Protein AF-A0A136LS13-F1 (afdb_monomer_lite)

Foldseek 3Di:
DDPPPPDDDPVLVVCLVVVNLVVVLVVLVVCVVVLLVQLVVLVVCLVVCVVVVNNVVSVLSNVLSNDPVSSVVSNVSSVVSVVVD

Secondary structure (DSSP, 8-state):
-----SS--HHHHHHHHTT-HHHHHHHHHHHGGGHHHHHHHHHHHHHHHTTTT-HHHHHHHHHHHTSHHHHHHHHHHHHTTTTT-

Sequence (85 aa):
MQIVSNSPPEWISELRARGWANAALTVLDVLEPFGALGAQLLYVTSPTLGVLGWRNPAEGLAQALETPEGIEQIRRWLQDSAEDG

Structure (mmCIF, N/CA/C/O backbone):
data_AF-A0A136LS13-F1
#
_entry.id   AF-A0A136LS13-F1
#
loop_
_atom_site.group_PDB
_atom_site.id
_atom_site.type_symbol
_atom_site.label_atom_id
_atom_site.label_alt_id
_atom_site.label_comp_id
_atom_site.label_asym_id
_atom_site.label_entity_id
_atom_site.label_seq_id
_atom_site.pdbx_PDB_ins_code
_atom_site.Cartn_x
_atom_site.Cartn_y
_atom_site.Cartn_z
_atom_site.occupancy
_atom_site.B_iso_or_equiv
_atom_site.auth_seq_id
_atom_site.auth_comp_id
_atom_site.auth_asym_id
_atom_site.auth_atom_id
_atom_site.pdbx_PDB_model_num
ATOM 1 N N . MET A 1 1 ? 5.350 21.654 -6.633 1.00 35.50 1 MET A N 1
ATOM 2 C CA . MET A 1 1 ? 3.961 21.517 -6.150 1.00 35.50 1 MET A CA 1
ATOM 3 C C . MET A 1 1 ? 3.404 20.231 -6.744 1.00 35.50 1 MET A C 1
ATOM 5 O O . MET A 1 1 ? 2.740 20.263 -7.769 1.00 35.50 1 MET A O 1
ATOM 9 N N . GLN A 1 2 ? 3.826 19.088 -6.196 1.00 42.09 2 GLN A N 1
ATOM 10 C CA . GLN A 1 2 ? 3.295 17.787 -6.600 1.00 42.09 2 GLN A CA 1
ATOM 11 C C . GLN A 1 2 ? 1.941 17.652 -5.909 1.00 42.09 2 GLN A C 1
ATOM 13 O O . GLN A 1 2 ? 1.858 17.695 -4.685 1.00 42.09 2 GLN A O 1
ATOM 18 N N . ILE A 1 3 ? 0.889 17.611 -6.717 1.00 46.47 3 ILE A N 1
ATOM 19 C CA . ILE A 1 3 ? -0.451 17.210 -6.309 1.00 46.47 3 ILE A CA 1
ATOM 20 C C . ILE A 1 3 ? -0.338 15.829 -5.667 1.00 46.47 3 ILE A C 1
ATOM 22 O O . ILE A 1 3 ? -0.204 14.821 -6.352 1.00 46.47 3 ILE A O 1
ATOM 26 N N . VAL A 1 4 ? -0.348 15.784 -4.340 1.00 54.88 4 VAL A N 1
ATOM 27 C CA . VAL A 1 4 ? -0.706 14.562 -3.635 1.00 54.88 4 VAL A CA 1
ATOM 28 C C . VAL A 1 4 ? -2.138 14.286 -4.069 1.00 54.88 4 VAL A C 1
ATOM 30 O O . VAL A 1 4 ? -3.060 14.979 -3.641 1.00 54.88 4 VAL A O 1
ATOM 33 N N . SER A 1 5 ? -2.317 13.385 -5.031 1.00 56.19 5 SER A N 1
ATOM 34 C CA . SER A 1 5 ? -3.638 12.969 -5.475 1.00 56.19 5 SER A CA 1
ATOM 35 C C . SER A 1 5 ? -4.421 12.550 -4.234 1.00 56.19 5 SER A C 1
ATOM 37 O O . SER A 1 5 ? -4.054 11.595 -3.562 1.00 56.19 5 SER A O 1
ATOM 39 N N . ASN A 1 6 ? -5.503 13.264 -3.914 1.00 65.69 6 ASN A N 1
ATOM 40 C CA . ASN A 1 6 ? -6.396 12.933 -2.795 1.00 65.69 6 ASN A CA 1
ATOM 41 C C . ASN A 1 6 ? -7.138 11.597 -3.019 1.00 65.69 6 ASN A C 1
ATOM 43 O O . ASN A 1 6 ? -7.967 11.192 -2.212 1.00 65.69 6 ASN A O 1
ATOM 47 N N . SER A 1 7 ? -6.877 10.931 -4.143 1.00 71.88 7 SER A N 1
ATOM 48 C CA . SER A 1 7 ? -7.506 9.690 -4.554 1.00 71.88 7 SER A CA 1
ATOM 49 C C . SER A 1 7 ? -6.477 8.559 -4.527 1.00 71.88 7 SER A C 1
ATOM 51 O O . SER A 1 7 ? -5.377 8.730 -5.062 1.00 71.88 7 SER A O 1
ATOM 53 N N . PRO A 1 8 ? -6.826 7.414 -3.926 1.00 78.31 8 PRO A N 1
ATOM 54 C CA . PRO A 1 8 ? -5.947 6.262 -3.874 1.00 78.31 8 PRO A CA 1
ATOM 55 C C . PRO A 1 8 ? -5.677 5.726 -5.286 1.00 78.31 8 PRO A C 1
ATOM 57 O O . PRO A 1 8 ? -6.585 5.713 -6.121 1.00 78.31 8 PRO A O 1
ATOM 60 N N . PRO A 1 9 ? -4.449 5.267 -5.569 1.00 81.12 9 PRO A N 1
ATOM 61 C CA . PRO A 1 9 ? -4.126 4.626 -6.835 1.00 81.12 9 PRO A CA 1
ATOM 62 C C . PRO A 1 9 ? -4.953 3.347 -7.049 1.00 81.12 9 PRO A C 1
ATOM 64 O O . PRO A 1 9 ? -5.330 2.664 -6.096 1.00 81.12 9 PRO A O 1
ATOM 67 N N . GLU A 1 10 ? -5.176 2.989 -8.317 1.00 82.19 10 GLU A N 1
ATOM 68 C CA . GLU A 1 10 ? -6.033 1.861 -8.730 1.00 82.19 10 GLU A CA 1
ATOM 69 C C . GLU A 1 10 ? -5.708 0.546 -8.013 1.00 82.19 10 GLU A C 1
ATOM 71 O O . GLU A 1 10 ? -6.607 -0.168 -7.580 1.00 82.19 10 GLU A O 1
ATOM 76 N N . TRP A 1 11 ? -4.426 0.249 -7.795 1.00 78.56 11 TRP A N 1
ATOM 77 C CA . TRP A 1 11 ? -4.011 -0.986 -7.130 1.00 78.56 11 TRP A CA 1
ATOM 78 C C . TRP A 1 11 ? -4.413 -1.041 -5.643 1.00 78.56 11 TRP A C 1
ATOM 80 O O . TRP A 1 11 ? -4.665 -2.127 -5.117 1.00 78.56 11 TRP A O 1
ATOM 90 N N . ILE A 1 12 ? -4.521 0.111 -4.965 1.00 82.50 12 ILE A N 1
ATOM 91 C CA . ILE A 1 12 ? -5.058 0.196 -3.598 1.00 82.50 12 ILE A CA 1
ATOM 92 C C . ILE A 1 12 ? -6.569 -0.002 -3.628 1.00 82.50 12 ILE A C 1
ATOM 94 O O . ILE A 1 12 ? -7.113 -0.723 -2.794 1.00 82.50 12 ILE A O 1
ATOM 98 N N . SER A 1 13 ? -7.256 0.589 -4.603 1.00 83.50 13 SER A N 1
ATOM 99 C CA . SER A 1 13 ? -8.687 0.360 -4.807 1.00 83.50 13 SER A CA 1
ATOM 100 C C . SER A 1 13 ? -8.995 -1.113 -5.100 1.00 83.50 13 SER A C 1
ATOM 102 O O . SER A 1 13 ? -9.928 -1.655 -4.517 1.00 83.50 13 SER A O 1
ATOM 104 N N . GLU A 1 14 ? -8.169 -1.806 -5.887 1.00 83.69 14 GLU A N 1
ATOM 105 C CA . GLU A 1 14 ? -8.285 -3.252 -6.111 1.00 83.69 14 GLU A CA 1
ATOM 106 C C . GLU A 1 14 ? -8.017 -4.083 -4.847 1.00 83.69 14 GLU A C 1
ATOM 108 O O . GLU A 1 14 ? -8.755 -5.027 -4.568 1.00 83.69 14 GLU A O 1
ATOM 113 N N . LEU A 1 15 ? -6.984 -3.751 -4.062 1.00 82.62 15 LEU A N 1
ATOM 114 C CA . LEU A 1 15 ? -6.708 -4.415 -2.778 1.00 82.62 15 LEU A CA 1
ATOM 115 C C . LEU A 1 15 ? -7.882 -4.274 -1.806 1.00 82.62 15 LEU A C 1
ATOM 117 O O . LEU A 1 15 ? -8.252 -5.241 -1.135 1.00 82.62 15 LEU A O 1
ATOM 121 N N . ARG A 1 16 ? -8.482 -3.080 -1.759 1.00 83.69 16 ARG A N 1
ATOM 122 C CA . ARG A 1 16 ? -9.658 -2.771 -0.936 1.00 83.69 16 ARG A CA 1
ATOM 123 C C . ARG A 1 16 ? -10.880 -3.541 -1.432 1.00 83.69 16 ARG A C 1
ATOM 125 O O . ARG A 1 16 ? -11.481 -4.261 -0.644 1.00 83.69 16 ARG A O 1
ATOM 132 N N . ALA A 1 17 ? -11.154 -3.530 -2.738 1.00 83.00 17 ALA A N 1
ATOM 133 C CA . ALA A 1 17 ? -12.247 -4.292 -3.349 1.00 83.00 17 ALA A CA 1
ATOM 134 C C . ALA A 1 17 ? -12.133 -5.812 -3.130 1.00 83.00 17 ALA A C 1
ATOM 136 O O . ALA A 1 17 ? -13.142 -6.510 -3.068 1.00 83.00 17 ALA A O 1
ATOM 137 N N . ARG A 1 18 ? -10.911 -6.340 -2.992 1.00 82.19 18 ARG A N 1
ATOM 138 C CA . ARG A 1 18 ? -10.668 -7.759 -2.688 1.00 82.19 18 ARG A CA 1
ATOM 139 C C . ARG A 1 18 ? -10.798 -8.094 -1.196 1.00 82.19 18 ARG A C 1
ATOM 141 O O . ARG A 1 18 ? -10.759 -9.273 -0.859 1.00 82.19 18 ARG A O 1
ATOM 148 N N . GLY A 1 19 ? -10.922 -7.100 -0.310 1.00 82.62 19 GLY A N 1
ATOM 149 C CA . GLY A 1 19 ? -10.937 -7.278 1.150 1.00 82.62 19 GLY A CA 1
ATOM 150 C C . GLY A 1 19 ? -9.550 -7.495 1.768 1.00 82.62 19 GLY A C 1
ATOM 151 O O . GLY A 1 19 ? -9.430 -7.927 2.910 1.00 82.62 19 GLY A O 1
ATOM 152 N N . TRP A 1 20 ? -8.480 -7.209 1.0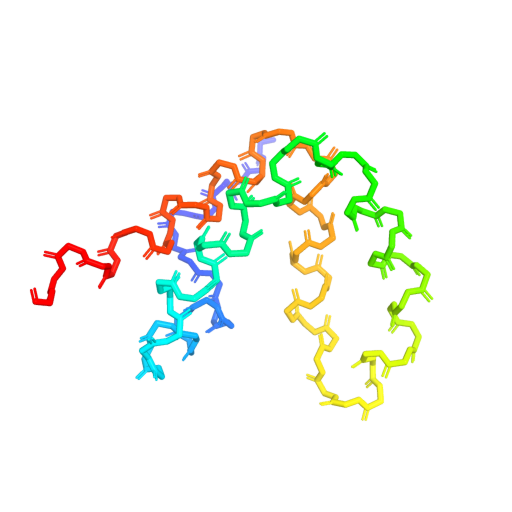22 1.00 86.38 20 TRP A N 1
ATOM 153 C CA . TRP A 1 20 ? -7.095 -7.432 1.456 1.00 86.38 20 TRP A CA 1
ATOM 154 C C . TRP A 1 20 ? -6.501 -6.213 2.171 1.00 86.38 20 TRP A C 1
ATOM 156 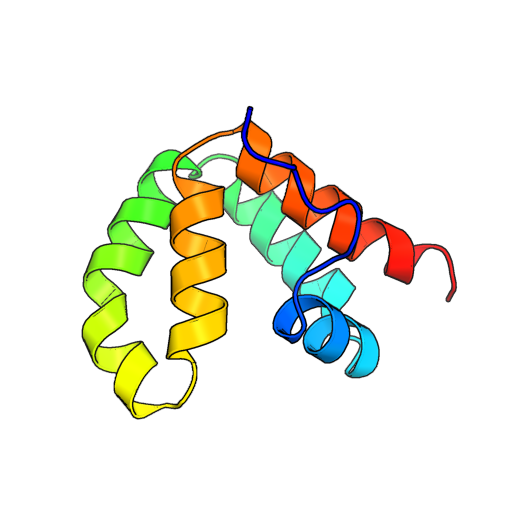O O . TRP A 1 20 ? -5.351 -6.256 2.605 1.00 86.38 20 TRP A O 1
ATOM 166 N N . ALA A 1 21 ? -7.278 -5.138 2.331 1.00 84.94 21 ALA A N 1
ATOM 167 C CA . ALA A 1 21 ? -6.839 -3.900 2.969 1.00 84.94 21 ALA A CA 1
ATOM 168 C C . ALA A 1 21 ? -6.309 -4.124 4.393 1.00 84.94 21 ALA A C 1
ATOM 170 O O . ALA A 1 21 ? -5.230 -3.647 4.734 1.00 84.94 21 ALA A O 1
ATOM 171 N N . ASN A 1 22 ? -7.015 -4.926 5.195 1.00 82.25 22 ASN A N 1
ATOM 172 C CA . ASN A 1 22 ? -6.619 -5.211 6.574 1.00 82.25 22 ASN A CA 1
ATOM 173 C C . ASN A 1 22 ? -5.344 -6.075 6.661 1.00 82.25 22 ASN A C 1
ATOM 175 O O . ASN A 1 22 ? -4.483 -5.855 7.513 1.00 82.25 22 ASN A O 1
ATOM 179 N N . ALA A 1 23 ? -5.185 -7.032 5.739 1.00 83.38 23 ALA A N 1
ATOM 180 C CA . ALA A 1 23 ? -3.964 -7.830 5.635 1.00 83.38 23 ALA A CA 1
ATOM 181 C C . ALA A 1 23 ? -2.766 -6.953 5.238 1.00 83.38 23 ALA A C 1
ATOM 183 O O . ALA A 1 23 ? -1.694 -7.075 5.826 1.00 83.38 23 ALA A O 1
ATOM 184 N N . ALA A 1 24 ? -2.963 -6.026 4.294 1.00 81.31 24 ALA A N 1
ATOM 185 C CA . ALA A 1 24 ? -1.948 -5.055 3.903 1.00 81.31 24 ALA A CA 1
ATOM 186 C C . ALA A 1 24 ? -1.569 -4.122 5.065 1.00 81.31 24 ALA A C 1
ATOM 188 O O . ALA A 1 24 ? -0.381 -3.919 5.290 1.00 81.31 24 ALA A O 1
ATOM 189 N N . LEU A 1 25 ? -2.541 -3.626 5.843 1.00 82.12 25 LEU A N 1
ATOM 190 C CA . LEU A 1 25 ? -2.288 -2.824 7.049 1.00 82.12 25 LEU A CA 1
ATOM 191 C C . LEU A 1 25 ? -1.492 -3.595 8.102 1.00 82.12 25 LEU A C 1
ATOM 193 O O . LEU A 1 25 ? -0.520 -3.070 8.627 1.00 82.12 25 LEU A O 1
ATOM 197 N N . THR A 1 26 ? -1.851 -4.854 8.354 1.00 82.94 26 THR A N 1
ATOM 198 C CA . THR A 1 26 ? -1.128 -5.718 9.302 1.00 82.94 26 THR A CA 1
ATOM 199 C C . THR A 1 26 ? 0.328 -5.905 8.878 1.00 82.94 26 THR A C 1
ATOM 201 O O . THR A 1 26 ? 1.242 -5.802 9.691 1.00 82.94 26 THR A O 1
ATOM 204 N N . VAL A 1 27 ? 0.557 -6.160 7.587 1.00 79.69 27 VAL A N 1
ATOM 205 C CA . VAL A 1 27 ? 1.907 -6.278 7.024 1.00 79.69 27 VAL A CA 1
ATOM 206 C C . VAL A 1 27 ? 2.666 -4.955 7.144 1.00 79.69 27 VAL A C 1
ATOM 208 O O . VAL A 1 27 ? 3.847 -4.971 7.481 1.00 79.69 27 VAL A O 1
ATOM 211 N N . LEU A 1 28 ? 1.995 -3.824 6.915 1.00 75.88 28 LEU A N 1
ATOM 212 C CA . LEU A 1 28 ? 2.584 -2.493 7.035 1.00 75.88 28 LEU A CA 1
ATOM 213 C C . LEU A 1 28 ? 2.982 -2.173 8.481 1.00 75.88 28 LEU A C 1
ATOM 215 O O . LEU A 1 28 ? 4.069 -1.657 8.683 1.00 75.88 28 LEU A O 1
ATOM 219 N N . ASP A 1 29 ? 2.170 -2.537 9.474 1.00 77.81 29 ASP A N 1
ATOM 220 C CA . ASP A 1 29 ? 2.477 -2.359 10.902 1.00 77.81 29 ASP A CA 1
ATOM 221 C C . ASP A 1 29 ? 3.689 -3.195 11.342 1.00 77.81 29 ASP A C 1
ATOM 223 O O . ASP A 1 29 ? 4.560 -2.724 12.070 1.00 77.81 29 ASP A O 1
ATOM 227 N N . VAL A 1 30 ? 3.804 -4.427 10.834 1.00 77.88 30 VAL A N 1
ATOM 228 C CA . VAL A 1 30 ? 4.975 -5.288 11.079 1.00 77.88 30 VAL A CA 1
ATOM 229 C C . VAL A 1 30 ? 6.229 -4.752 10.378 1.00 77.88 30 VAL A C 1
ATOM 231 O O . VAL A 1 30 ? 7.341 -4.916 10.884 1.00 77.88 30 VAL A O 1
ATOM 234 N N . LEU A 1 31 ? 6.064 -4.113 9.217 1.00 69.25 31 LEU A N 1
ATOM 235 C CA . LEU A 1 31 ? 7.147 -3.514 8.432 1.00 69.25 31 LEU A CA 1
ATOM 236 C C . LEU A 1 31 ? 7.464 -2.064 8.819 1.00 69.25 31 LEU A C 1
ATOM 238 O O . LEU A 1 31 ? 8.513 -1.574 8.411 1.00 69.25 31 LEU A O 1
ATOM 242 N N . GLU A 1 32 ? 6.629 -1.391 9.612 1.00 66.25 32 GLU A N 1
ATOM 243 C CA . GLU A 1 32 ? 6.851 -0.034 10.128 1.00 66.25 32 GLU A CA 1
ATOM 244 C C . GLU A 1 32 ? 8.238 0.122 10.786 1.00 66.25 32 GLU A C 1
ATOM 246 O O . GLU A 1 32 ? 8.984 1.018 10.374 1.00 66.25 32 GLU A O 1
ATOM 251 N N . PRO A 1 33 ? 8.687 -0.779 11.692 1.00 67.81 33 PRO A N 1
ATOM 252 C CA . PRO A 1 33 ? 10.045 -0.715 12.245 1.00 67.81 33 PRO A CA 1
ATOM 253 C C . PRO A 1 33 ? 11.153 -0.951 11.203 1.00 67.81 33 PRO A C 1
ATOM 255 O O . PRO A 1 33 ? 12.320 -0.656 11.458 1.00 67.81 33 PRO A O 1
ATOM 258 N N . PHE A 1 34 ? 10.803 -1.466 10.023 1.00 63.91 34 PHE A N 1
ATOM 259 C CA . PHE A 1 34 ? 11.698 -1.766 8.909 1.00 63.91 34 PHE A CA 1
ATOM 260 C C . PHE A 1 34 ? 11.551 -0.787 7.729 1.00 63.91 34 PHE A C 1
ATOM 262 O O . PHE A 1 34 ? 12.120 -1.053 6.670 1.00 63.91 34 PHE A O 1
ATOM 269 N N . GLY A 1 35 ? 10.845 0.343 7.885 1.00 61.62 35 GLY A N 1
ATOM 270 C CA . GLY A 1 35 ? 10.436 1.244 6.793 1.00 61.62 35 GLY A CA 1
ATOM 271 C C . GLY A 1 35 ? 11.502 1.520 5.717 1.00 61.62 35 GLY A C 1
ATOM 272 O O . GLY A 1 35 ? 11.263 1.276 4.536 1.00 61.62 35 GLY A O 1
ATOM 273 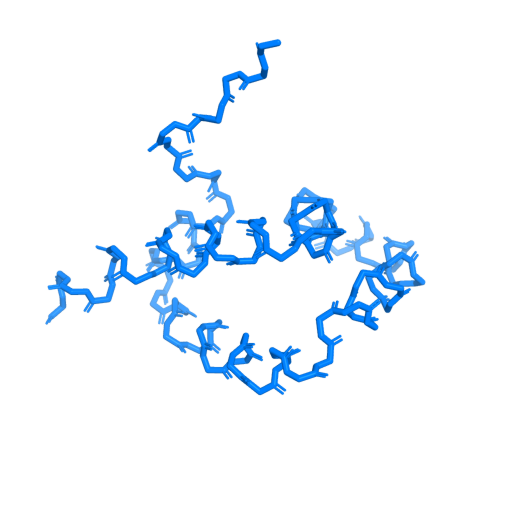N N . ALA A 1 36 ? 12.722 1.909 6.105 1.00 59.78 36 ALA A N 1
ATOM 274 C CA . ALA A 1 36 ? 13.815 2.183 5.159 1.00 59.78 36 ALA A CA 1
ATOM 275 C C . ALA A 1 36 ? 14.406 0.926 4.473 1.00 59.78 36 ALA A C 1
ATOM 277 O O . ALA A 1 36 ? 15.034 1.020 3.416 1.00 59.78 36 ALA A O 1
ATOM 278 N N . LEU A 1 37 ? 14.230 -0.269 5.047 1.00 63.31 37 LEU A N 1
ATOM 279 C CA . LEU A 1 37 ? 14.619 -1.542 4.420 1.00 63.31 37 LEU A CA 1
ATOM 280 C C . LEU A 1 37 ?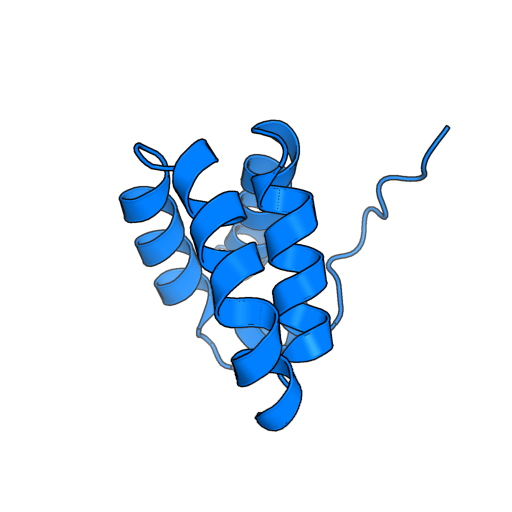 13.580 -2.011 3.396 1.00 63.31 37 LEU A C 1
ATOM 282 O O . LEU A 1 37 ? 13.942 -2.699 2.443 1.00 63.31 37 LEU A O 1
ATOM 286 N N . GLY A 1 38 ? 12.313 -1.613 3.554 1.00 63.09 38 GLY A N 1
ATOM 287 C CA . GLY A 1 38 ? 11.233 -1.950 2.626 1.00 63.09 38 GLY A CA 1
ATOM 288 C C . GLY A 1 38 ? 11.495 -1.432 1.212 1.00 63.09 38 GLY A C 1
ATOM 289 O O . GLY A 1 38 ? 11.400 -2.199 0.257 1.00 63.09 38 GLY A O 1
ATOM 290 N N . ALA A 1 39 ? 11.918 -0.170 1.079 1.00 63.81 39 ALA A N 1
ATOM 291 C CA . ALA A 1 39 ? 12.285 0.420 -0.212 1.00 63.81 39 ALA A CA 1
ATOM 292 C C . ALA A 1 39 ? 13.456 -0.325 -0.879 1.00 63.81 39 ALA A C 1
ATOM 294 O O . ALA A 1 39 ? 13.428 -0.601 -2.077 1.00 63.81 39 ALA A O 1
ATOM 295 N N . GLN A 1 40 ? 14.460 -0.721 -0.091 1.00 63.97 40 GLN A N 1
ATOM 296 C CA . GLN A 1 40 ? 15.634 -1.447 -0.585 1.00 63.97 40 GLN A CA 1
ATOM 297 C C . GLN A 1 40 ? 15.281 -2.877 -1.024 1.00 63.97 40 GLN A C 1
ATOM 299 O O . GLN A 1 40 ? 15.747 -3.337 -2.065 1.00 63.97 40 GLN A O 1
ATOM 304 N N . LEU A 1 41 ? 14.412 -3.569 -0.281 1.00 64.31 41 LEU A N 1
ATOM 305 C CA . LEU A 1 41 ? 13.890 -4.886 -0.6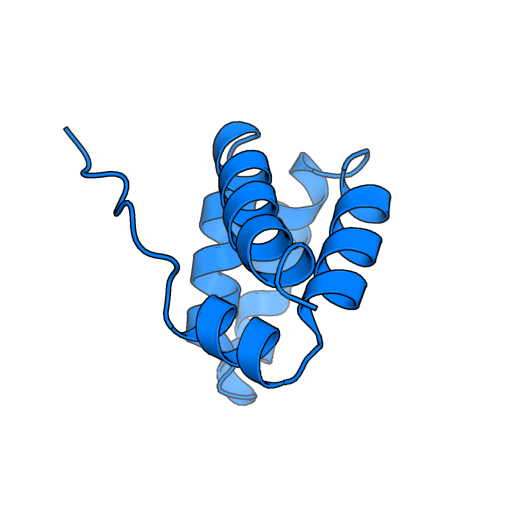55 1.00 64.31 41 LEU A CA 1
ATOM 306 C C . LEU A 1 41 ? 13.008 -4.821 -1.902 1.00 64.31 41 LEU A C 1
ATOM 308 O O . LEU A 1 41 ? 13.135 -5.679 -2.779 1.00 64.31 41 LEU A O 1
ATOM 312 N N . LEU A 1 42 ? 12.152 -3.801 -2.016 1.00 65.81 42 LEU A N 1
ATOM 313 C CA . LEU A 1 42 ? 11.346 -3.602 -3.217 1.00 65.81 42 LEU A CA 1
ATOM 314 C C . LEU A 1 42 ? 12.224 -3.314 -4.428 1.00 65.81 42 LEU A C 1
ATOM 316 O O . LEU A 1 42 ? 12.026 -3.934 -5.461 1.00 65.81 42 LEU A O 1
ATOM 320 N N . TYR A 1 43 ? 13.242 -2.464 -4.301 1.00 63.25 43 TYR A N 1
ATOM 321 C CA . TYR A 1 43 ? 14.143 -2.162 -5.413 1.00 63.25 43 TYR A CA 1
ATOM 322 C C . TYR A 1 43 ? 14.881 -3.413 -5.922 1.00 63.25 43 TYR A C 1
ATOM 324 O O . TYR A 1 43 ? 15.044 -3.599 -7.129 1.00 63.25 43 TYR A O 1
ATOM 332 N N . VAL A 1 44 ? 15.264 -4.318 -5.014 1.00 65.44 44 VAL A N 1
ATOM 333 C CA . VAL A 1 44 ? 15.903 -5.602 -5.356 1.00 65.44 44 VAL A CA 1
ATOM 334 C C . VAL A 1 44 ? 14.909 -6.615 -5.952 1.00 65.44 44 VAL A C 1
ATOM 336 O O . VAL A 1 44 ? 15.305 -7.448 -6.766 1.00 65.44 44 VAL A O 1
ATOM 339 N N . THR A 1 45 ? 13.620 -6.543 -5.604 1.00 60.34 45 THR A N 1
ATOM 340 C CA . THR A 1 45 ? 12.568 -7.469 -6.085 1.00 60.34 45 THR A CA 1
ATOM 341 C C . THR A 1 45 ? 11.727 -6.924 -7.250 1.00 60.34 45 THR A C 1
ATOM 343 O O . THR A 1 45 ? 11.017 -7.684 -7.911 1.00 60.34 45 THR A O 1
ATOM 346 N N . SER A 1 46 ? 11.869 -5.643 -7.599 1.00 58.38 46 SER A N 1
ATOM 347 C CA . SER A 1 46 ? 11.299 -4.999 -8.791 1.00 58.38 46 SER A CA 1
ATOM 348 C C . SER A 1 46 ? 11.482 -5.786 -10.101 1.00 58.38 46 SER A C 1
ATOM 350 O O . SER A 1 46 ? 10.502 -5.910 -10.844 1.00 58.38 46 SER A O 1
ATOM 352 N N . PRO A 1 47 ? 12.662 -6.365 -10.427 1.00 61.47 47 PRO A N 1
ATOM 353 C CA . PRO A 1 47 ? 12.820 -7.117 -11.674 1.00 61.47 47 PRO A CA 1
ATOM 354 C C . PRO A 1 47 ? 11.951 -8.383 -11.743 1.00 61.47 47 PRO A C 1
ATOM 356 O O . PRO A 1 47 ? 11.470 -8.726 -12.822 1.00 61.47 47 PRO A O 1
ATOM 359 N N . THR A 1 48 ? 11.695 -9.060 -10.620 1.00 63.03 48 THR A N 1
ATOM 360 C CA . THR A 1 48 ? 10.841 -10.260 -10.576 1.00 63.03 48 THR A CA 1
ATOM 361 C C . THR A 1 48 ? 9.353 -9.918 -10.486 1.00 63.03 48 THR A C 1
ATOM 363 O O . THR A 1 48 ? 8.533 -10.606 -11.093 1.00 63.03 48 THR A O 1
ATOM 366 N N . LEU A 1 49 ? 8.989 -8.818 -9.819 1.00 62.88 49 LEU A N 1
ATOM 367 C CA . LEU A 1 49 ? 7.604 -8.329 -9.733 1.00 62.88 49 LEU A CA 1
ATOM 368 C C . LEU A 1 49 ? 7.069 -7.807 -11.075 1.00 62.88 49 LEU A C 1
ATOM 370 O O . LEU A 1 49 ? 5.876 -7.933 -11.363 1.00 62.88 49 LEU A O 1
ATOM 374 N N . GLY A 1 50 ? 7.955 -7.297 -11.938 1.00 60.44 50 GLY A N 1
ATOM 375 C CA . GLY A 1 50 ? 7.612 -6.891 -13.300 1.00 60.44 50 GLY A CA 1
ATOM 376 C C . GLY A 1 50 ? 7.075 -8.028 -14.177 1.00 60.44 50 GLY A C 1
ATOM 377 O O . GLY A 1 50 ? 6.202 -7.793 -15.009 1.00 60.44 50 GLY A O 1
ATOM 378 N N . VAL A 1 51 ? 7.541 -9.262 -13.955 1.00 65.50 51 VAL A N 1
ATOM 379 C CA . VAL A 1 51 ? 7.115 -10.455 -14.712 1.00 65.50 51 VAL A CA 1
ATOM 380 C C . VAL A 1 51 ? 5.714 -10.926 -14.295 1.00 65.50 51 VAL A C 1
ATOM 382 O O . VAL A 1 51 ? 4.995 -11.515 -15.095 1.00 65.50 51 VAL A O 1
ATOM 385 N N . LEU A 1 52 ? 5.295 -10.619 -13.065 1.00 67.81 52 LEU A N 1
ATOM 386 C CA . LEU A 1 52 ? 4.006 -11.022 -12.488 1.00 67.81 52 LEU A CA 1
ATOM 387 C C . LEU A 1 52 ? 2.876 -10.006 -12.741 1.00 67.81 52 LEU A C 1
ATOM 389 O O . LEU A 1 52 ? 1.786 -10.146 -12.191 1.00 67.81 52 LEU A O 1
ATOM 393 N N . GLY A 1 53 ? 3.127 -8.953 -13.530 1.00 66.88 53 GLY A N 1
ATOM 394 C CA . GLY A 1 53 ? 2.168 -7.859 -13.738 1.00 66.88 53 GLY A CA 1
ATOM 395 C C . GLY A 1 53 ? 2.002 -6.938 -12.521 1.00 66.88 53 GLY A C 1
ATOM 396 O O . GLY A 1 53 ? 1.147 -6.060 -12.521 1.00 66.88 53 GLY A O 1
ATOM 397 N N . TRP A 1 54 ? 2.845 -7.094 -11.497 1.00 67.00 54 TRP A N 1
ATOM 398 C CA . TRP A 1 54 ? 2.835 -6.313 -10.254 1.00 67.00 54 TRP A CA 1
ATOM 399 C C . TRP A 1 54 ? 3.725 -5.068 -10.306 1.00 67.00 54 TRP A C 1
ATOM 401 O O . TRP A 1 54 ? 4.001 -4.441 -9.288 1.00 67.00 54 TRP A O 1
ATOM 411 N N . ARG A 1 55 ? 4.164 -4.675 -11.500 1.00 69.75 55 ARG A N 1
ATOM 412 C CA . ARG A 1 55 ? 5.063 -3.537 -11.692 1.00 69.75 55 ARG A CA 1
ATOM 413 C C . ARG A 1 55 ? 4.477 -2.222 -11.171 1.00 69.75 55 ARG A C 1
ATOM 415 O O . ARG A 1 55 ? 5.134 -1.520 -10.418 1.00 69.75 55 ARG A O 1
ATOM 422 N N . ASN A 1 56 ? 3.216 -1.950 -11.502 1.00 68.06 56 ASN A N 1
ATOM 423 C CA . ASN A 1 56 ? 2.516 -0.731 -11.097 1.00 68.06 56 ASN A CA 1
ATOM 424 C C . ASN A 1 56 ? 2.292 -0.620 -9.567 1.00 68.06 56 ASN A C 1
ATOM 426 O O . ASN A 1 56 ?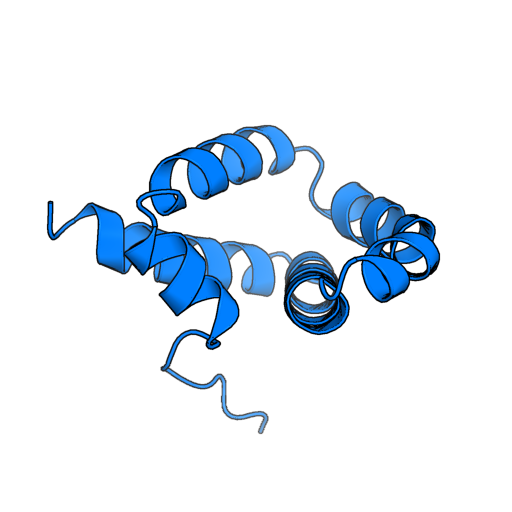 2.621 0.425 -9.006 1.00 68.06 56 ASN A O 1
ATOM 430 N N . PRO A 1 57 ? 1.797 -1.660 -8.854 1.00 70.38 57 PRO A N 1
ATOM 431 C CA . PRO A 1 57 ? 1.723 -1.614 -7.391 1.00 70.38 57 PRO A CA 1
ATOM 432 C C . PRO A 1 57 ? 3.103 -1.563 -6.728 1.00 70.38 57 PRO A C 1
ATOM 434 O O . PRO A 1 57 ? 3.265 -0.850 -5.743 1.00 70.38 57 PRO A O 1
ATOM 437 N N . ALA A 1 58 ? 4.102 -2.272 -7.267 1.00 71.62 58 ALA A N 1
ATOM 438 C CA . ALA A 1 58 ? 5.456 -2.269 -6.720 1.00 71.62 58 ALA A CA 1
ATOM 439 C C . ALA A 1 58 ? 6.132 -0.894 -6.839 1.00 71.62 58 ALA A C 1
ATOM 441 O O . ALA A 1 58 ? 6.706 -0.427 -5.864 1.00 71.62 58 ALA A O 1
ATOM 442 N N . GLU A 1 59 ? 6.031 -0.210 -7.982 1.00 72.31 59 GLU A N 1
ATOM 443 C CA . GLU A 1 59 ? 6.583 1.146 -8.137 1.00 72.31 59 GLU A CA 1
ATOM 444 C C . GLU A 1 59 ? 5.906 2.144 -7.183 1.00 72.31 59 GLU A C 1
ATOM 446 O O . GLU A 1 59 ? 6.594 2.908 -6.505 1.00 72.31 59 GLU A O 1
ATOM 451 N N . GLY A 1 60 ? 4.575 2.080 -7.044 1.00 71.44 60 GLY A N 1
ATOM 452 C CA . GLY A 1 60 ? 3.835 2.924 -6.100 1.00 71.44 60 GLY A CA 1
ATOM 453 C C . GLY A 1 60 ? 4.208 2.670 -4.634 1.00 71.44 60 GLY A C 1
ATOM 454 O O . GLY A 1 60 ? 4.392 3.617 -3.872 1.00 71.44 60 GLY A O 1
ATOM 455 N N . LEU A 1 61 ? 4.374 1.401 -4.247 1.00 73.56 61 LEU A N 1
ATOM 456 C CA . LEU A 1 61 ? 4.860 1.015 -2.919 1.00 73.56 61 LEU A CA 1
ATOM 457 C C . LEU A 1 61 ? 6.307 1.454 -2.690 1.00 73.56 61 LEU A C 1
ATOM 459 O O . LEU A 1 61 ? 6.610 1.969 -1.621 1.00 73.56 61 LEU A O 1
ATOM 463 N N . ALA A 1 62 ? 7.195 1.282 -3.671 1.00 71.81 62 ALA A N 1
ATOM 464 C CA . ALA A 1 62 ? 8.604 1.645 -3.548 1.00 71.81 62 ALA A CA 1
ATOM 465 C C . ALA A 1 62 ? 8.766 3.152 -3.320 1.00 71.81 62 ALA A C 1
ATOM 467 O O . ALA A 1 62 ? 9.480 3.558 -2.408 1.00 71.81 62 ALA A O 1
ATOM 468 N N . GLN A 1 63 ? 8.039 3.965 -4.091 1.00 71.88 63 GLN A N 1
ATOM 469 C CA . GLN A 1 63 ? 8.045 5.419 -3.947 1.00 71.88 63 GLN A CA 1
ATOM 470 C C . GLN A 1 63 ? 7.459 5.864 -2.599 1.00 71.88 63 GLN A C 1
ATOM 472 O O . GLN A 1 63 ? 7.971 6.785 -1.967 1.00 71.88 63 GLN A O 1
ATOM 477 N N . ALA A 1 64 ? 6.404 5.199 -2.126 1.00 72.44 64 ALA A N 1
ATOM 478 C CA . ALA A 1 64 ? 5.820 5.495 -0.824 1.00 72.44 64 ALA A CA 1
ATOM 479 C C . ALA A 1 64 ? 6.716 5.060 0.346 1.00 72.44 64 ALA A C 1
ATOM 481 O O . ALA A 1 64 ? 6.761 5.749 1.355 1.00 72.44 64 ALA A O 1
ATOM 482 N N . LEU A 1 65 ? 7.453 3.955 0.208 1.00 71.56 65 LEU A N 1
ATOM 483 C CA . LEU A 1 65 ? 8.416 3.466 1.200 1.00 71.56 65 LEU A CA 1
ATOM 484 C C . LEU A 1 65 ? 9.706 4.298 1.245 1.00 71.56 65 LEU A C 1
ATOM 486 O O . LEU A 1 65 ? 10.465 4.189 2.205 1.00 71.56 65 LEU A O 1
ATOM 490 N N . GLU A 1 66 ? 9.962 5.131 0.234 1.00 69.81 66 GLU A N 1
ATOM 491 C CA . GLU A 1 66 ? 11.116 6.038 0.194 1.00 69.81 66 GLU A CA 1
ATOM 492 C C . GLU A 1 66 ? 11.029 7.135 1.270 1.00 69.81 66 GLU A C 1
ATOM 494 O O . GLU A 1 66 ? 12.048 7.685 1.689 1.00 69.81 66 GLU A O 1
ATOM 499 N N . THR A 1 67 ? 9.819 7.434 1.761 1.00 67.88 67 THR A N 1
ATOM 500 C CA . THR A 1 67 ? 9.584 8.457 2.787 1.00 67.88 67 THR A CA 1
ATOM 501 C C . THR A 1 67 ? 8.600 7.977 3.858 1.00 67.88 67 THR A C 1
ATOM 503 O O . THR A 1 67 ? 7.647 7.265 3.550 1.00 67.88 67 THR A O 1
ATOM 506 N N . PRO A 1 68 ? 8.752 8.400 5.126 1.00 69.12 68 PRO A N 1
ATOM 507 C CA . PRO A 1 68 ? 7.777 8.066 6.168 1.00 69.12 68 PRO A CA 1
ATOM 508 C C . PRO A 1 68 ? 6.372 8.620 5.862 1.00 69.12 68 PRO A C 1
ATOM 510 O O . PRO A 1 68 ? 5.375 7.974 6.172 1.00 69.12 68 PRO A O 1
ATOM 513 N N . GLU A 1 69 ? 6.277 9.778 5.196 1.00 75.06 69 GLU A N 1
ATOM 514 C CA . GLU A 1 69 ? 4.998 10.367 4.771 1.00 75.06 69 GLU A CA 1
ATOM 515 C C . GLU A 1 69 ? 4.266 9.522 3.717 1.00 75.06 69 GLU A C 1
ATOM 517 O O . GLU A 1 69 ? 3.035 9.462 3.727 1.00 75.06 69 GLU A O 1
ATOM 522 N N . GLY A 1 70 ? 4.993 8.842 2.824 1.00 77.19 70 GLY A N 1
ATOM 523 C CA . GLY A 1 70 ? 4.393 7.971 1.814 1.00 77.19 70 GLY A CA 1
ATOM 524 C C . GLY A 1 70 ? 3.748 6.722 2.419 1.00 77.19 70 GLY A C 1
ATOM 525 O O . GLY A 1 70 ? 2.642 6.347 2.026 1.00 77.19 70 GLY A O 1
ATOM 526 N N . ILE A 1 71 ? 4.387 6.118 3.427 1.00 76.19 71 ILE A N 1
ATOM 527 C CA . ILE A 1 71 ? 3.827 4.982 4.179 1.00 76.19 71 ILE A CA 1
ATOM 528 C C . ILE A 1 71 ? 2.540 5.399 4.896 1.00 76.19 71 ILE A C 1
ATOM 530 O O . ILE A 1 71 ? 1.517 4.726 4.771 1.00 76.19 71 ILE A O 1
ATOM 534 N N . GLU A 1 72 ? 2.569 6.536 5.592 1.00 79.12 72 GLU A N 1
ATOM 535 C CA . GLU A 1 72 ? 1.398 7.096 6.276 1.00 79.12 72 GLU A CA 1
ATOM 536 C C . GLU A 1 72 ? 0.242 7.378 5.306 1.00 79.12 72 GLU A C 1
ATOM 538 O O . GLU A 1 72 ? -0.927 7.178 5.635 1.00 79.12 72 GLU A O 1
ATOM 543 N N . GLN A 1 73 ? 0.548 7.791 4.078 1.00 82.06 73 GLN A N 1
ATOM 544 C CA . GLN A 1 73 ? -0.459 8.020 3.049 1.00 82.06 73 GLN A CA 1
ATOM 545 C C . GLN A 1 73 ? -1.110 6.720 2.560 1.00 82.06 73 GLN A C 1
ATOM 547 O O . GLN A 1 73 ? -2.336 6.655 2.462 1.00 82.06 73 GLN A O 1
ATOM 552 N N . ILE A 1 74 ? -0.320 5.665 2.327 1.00 81.69 74 ILE A N 1
ATOM 553 C CA . ILE A 1 74 ? -0.850 4.330 2.008 1.00 81.69 74 ILE A CA 1
ATOM 554 C C . ILE A 1 74 ? -1.699 3.796 3.164 1.00 81.69 74 ILE A C 1
ATOM 556 O O . ILE A 1 74 ? -2.795 3.288 2.924 1.00 81.69 74 ILE A O 1
ATOM 560 N N . ARG A 1 75 ? -1.232 3.949 4.410 1.00 82.38 75 ARG A N 1
ATOM 561 C CA . ARG A 1 75 ? -1.978 3.560 5.614 1.00 82.38 75 ARG A CA 1
ATOM 562 C C . ARG A 1 75 ? -3.346 4.238 5.647 1.00 82.38 75 ARG A C 1
ATOM 564 O O . ARG A 1 75 ? -4.347 3.543 5.796 1.00 82.38 75 ARG A O 1
ATOM 571 N N . ARG A 1 76 ? -3.407 5.553 5.411 1.00 83.44 76 ARG A N 1
ATOM 572 C CA . ARG A 1 76 ? -4.673 6.306 5.344 1.00 83.44 76 ARG A CA 1
ATOM 573 C C . ARG A 1 76 ? -5.597 5.785 4.250 1.00 83.44 76 ARG A C 1
ATOM 575 O O . ARG A 1 76 ? -6.767 5.543 4.514 1.00 83.44 76 ARG A O 1
ATOM 582 N N . TRP A 1 77 ? -5.081 5.557 3.044 1.00 85.50 77 TRP A N 1
ATOM 583 C CA . TRP A 1 77 ? -5.893 5.028 1.946 1.00 85.50 77 TRP A CA 1
ATOM 584 C C . TRP A 1 77 ? -6.437 3.620 2.212 1.00 85.50 77 TRP A C 1
ATOM 586 O O . TRP A 1 77 ? -7.536 3.293 1.761 1.00 85.50 77 TRP A O 1
ATOM 596 N N . LEU A 1 78 ? -5.686 2.777 2.924 1.00 83.81 78 LEU A N 1
ATOM 597 C CA . LEU A 1 78 ? -6.125 1.432 3.300 1.00 83.81 78 LEU A CA 1
ATOM 598 C C . LEU A 1 78 ? -7.118 1.446 4.474 1.00 83.81 78 LEU A C 1
ATOM 600 O O . LEU A 1 78 ? -8.060 0.656 4.457 1.00 83.81 78 LEU A O 1
ATOM 604 N N . GLN A 1 79 ? -6.930 2.332 5.457 1.00 82.88 79 GLN A N 1
ATOM 605 C CA . GLN A 1 79 ? -7.828 2.498 6.610 1.00 82.88 79 GLN A CA 1
ATOM 606 C C . GLN A 1 79 ? -9.194 3.057 6.212 1.00 82.88 79 GLN A C 1
ATOM 608 O O . GLN A 1 79 ? -10.204 2.549 6.684 1.00 82.88 79 GLN A O 1
ATOM 613 N N . ASP A 1 80 ? -9.230 4.003 5.274 1.00 75.19 80 ASP A N 1
ATOM 614 C CA . ASP A 1 80 ? -10.459 4.616 4.749 1.00 75.19 80 ASP A CA 1
ATOM 615 C C . ASP A 1 80 ? -11.476 3.589 4.204 1.00 75.19 80 ASP A C 1
ATOM 617 O O . ASP A 1 80 ? -12.674 3.836 4.216 1.00 75.19 80 ASP A O 1
ATOM 621 N N . SER A 1 81 ? -11.037 2.392 3.786 1.00 63.19 81 SER A N 1
ATOM 622 C CA . SER A 1 81 ? -11.950 1.293 3.408 1.00 63.19 81 SER A CA 1
ATOM 623 C C . SER A 1 81 ? -12.183 0.241 4.490 1.00 63.19 81 SER A C 1
ATOM 625 O O . SER A 1 81 ? -13.047 -0.611 4.311 1.00 63.19 81 SER A O 1
ATOM 627 N N . ALA A 1 82 ? -11.410 0.241 5.575 1.00 58.16 82 ALA A N 1
ATOM 628 C CA . ALA A 1 82 ? -11.630 -0.662 6.704 1.00 58.16 82 ALA A CA 1
ATOM 629 C C . ALA A 1 82 ? -12.739 -0.151 7.640 1.00 58.16 82 ALA A C 1
ATOM 631 O O . ALA A 1 82 ? -13.355 -0.953 8.333 1.00 58.16 82 ALA A O 1
ATOM 632 N N . GLU A 1 83 ? -12.996 1.160 7.650 1.00 55.41 83 GLU A N 1
ATOM 633 C CA . GLU A 1 83 ? -14.047 1.791 8.462 1.00 55.41 83 GLU A CA 1
ATOM 634 C C . GLU A 1 83 ? -15.460 1.681 7.847 1.00 55.41 83 GLU A C 1
ATOM 636 O O . GLU A 1 83 ? -16.437 1.975 8.530 1.00 55.41 83 GLU A O 1
ATOM 641 N N . ASP A 1 84 ? -15.583 1.220 6.595 1.00 48.81 84 ASP A N 1
ATOM 642 C CA . ASP A 1 84 ? -16.861 1.060 5.867 1.00 48.81 84 ASP A CA 1
ATOM 643 C C . ASP A 1 84 ? -17.383 -0.402 5.861 1.00 48.81 84 ASP A C 1
ATOM 645 O O . ASP A 1 84 ? -18.223 -0.768 5.040 1.00 48.81 84 ASP A O 1
ATOM 649 N N . GLY A 1 85 ? -16.856 -1.263 6.747 1.00 44.91 85 GLY A N 1
ATOM 650 C CA . GLY A 1 85 ? -17.188 -2.697 6.855 1.00 44.91 85 GLY A CA 1
ATOM 651 C C . GLY A 1 85 ? -18.060 -3.068 8.049 1.00 44.91 85 GLY A C 1
ATOM 652 O O . GLY A 1 85 ? -17.739 -2.628 9.175 1.00 44.91 85 GLY A O 1
#

Radius of gyration: 12.64 Å; chains: 1; bounding box: 33×32×27 Å

pLDDT: mean 70.74, std 10.96, range [35.5, 86.38]